Protein AF-A0A810DXF8-F1 (afdb_monomer_lite)

Sequence (64 aa):
MKVVFVFTRPDGRNMNHIRELVEAKKIKPVVTAVFPLTVEGAQEAQLLSQIGRTRGKIVLSHGN

Secondary structure (DSSP, 8-state):
-----------HHHHHHHHHHHHTTSS-PPEEEEEESSHHHHHHHHHHHHT---SSEEEEE---

Radius of gyration: 15.91 Å; chains: 1; bounding box: 45×26×34 Å

pLDDT: mean 88.05, std 10.8, range [57.31, 97.88]

Structure (mmCIF, N/CA/C/O backbone):
data_AF-A0A810DXF8-F1
#
_entry.id   AF-A0A810DXF8-F1
#
loop_
_atom_site.group_PDB
_atom_site.id
_atom_site.type_symbol
_atom_site.label_atom_id
_atom_site.label_alt_id
_atom_site.label_comp_id
_atom_site.label_asym_id
_atom_site.label_entity_id
_atom_site.label_seq_id
_atom_site.pdbx_PDB_ins_code
_atom_site.Cartn_x
_atom_site.Cartn_y
_atom_site.Cartn_z
_atom_site.occupancy
_atom_site.B_iso_or_equiv
_atom_site.auth_seq_id
_atom_site.auth_comp_id
_atom_site.auth_asym_id
_atom_site.auth_atom_id
_atom_site.pdbx_PDB_model_num
ATOM 1 N N . MET A 1 1 ? 33.303 -14.812 -3.478 1.00 57.31 1 MET A N 1
ATOM 2 C CA . MET A 1 1 ? 32.019 -14.251 -2.998 1.00 57.31 1 MET A CA 1
ATOM 3 C C . MET A 1 1 ? 31.859 -12.864 -3.607 1.00 57.31 1 MET A C 1
ATOM 5 O O . MET A 1 1 ? 32.768 -12.062 -3.454 1.00 57.31 1 MET A O 1
ATOM 9 N N . LYS A 1 2 ? 30.796 -12.602 -4.378 1.00 65.88 2 LYS A N 1
ATOM 10 C CA . LYS A 1 2 ? 30.599 -11.313 -5.064 1.00 65.88 2 LYS A CA 1
ATOM 11 C C . LYS A 1 2 ? 29.732 -10.427 -4.169 1.00 65.88 2 LYS A C 1
ATOM 13 O O . LYS A 1 2 ? 28.548 -10.700 -4.013 1.00 65.88 2 LYS A O 1
ATOM 18 N N . VAL A 1 3 ? 30.336 -9.427 -3.534 1.00 69.62 3 VAL A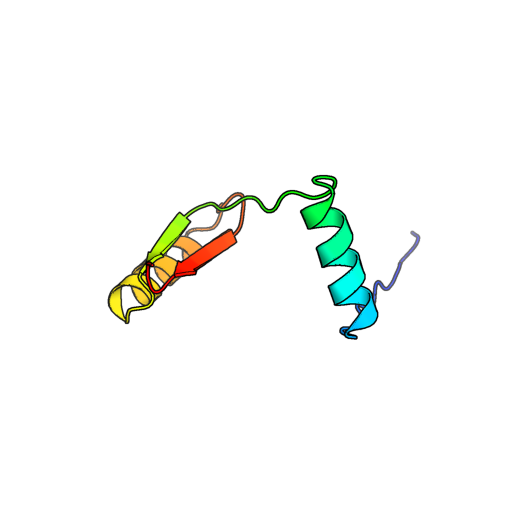 N 1
ATOM 19 C CA . VAL A 1 3 ? 29.609 -8.437 -2.728 1.00 69.62 3 VAL A CA 1
ATOM 20 C C . VAL A 1 3 ? 29.103 -7.355 -3.675 1.00 69.62 3 VAL A C 1
ATOM 22 O O . V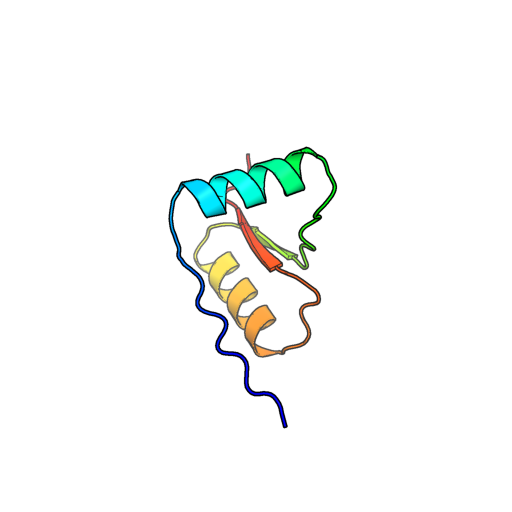AL A 1 3 ? 29.885 -6.791 -4.437 1.00 69.62 3 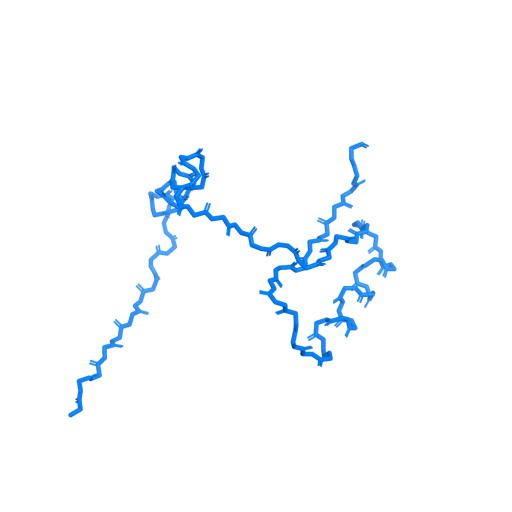VAL A O 1
ATOM 25 N N . VAL A 1 4 ? 27.796 -7.094 -3.661 1.00 77.06 4 VAL A N 1
ATOM 26 C CA . VAL A 1 4 ? 27.172 -6.034 -4.461 1.00 77.06 4 VAL A CA 1
ATOM 27 C C . VAL A 1 4 ? 26.550 -5.033 -3.503 1.00 77.06 4 VAL A C 1
ATOM 29 O O . VAL A 1 4 ? 25.699 -5.392 -2.693 1.00 77.06 4 VAL A O 1
ATOM 32 N N . PHE A 1 5 ? 26.974 -3.778 -3.604 1.00 75.94 5 PHE A N 1
ATOM 33 C CA . PHE A 1 5 ? 26.354 -2.682 -2.875 1.00 75.94 5 PHE A CA 1
ATOM 34 C C . PHE A 1 5 ? 25.216 -2.115 -3.722 1.00 75.94 5 PHE A C 1
ATOM 36 O O . PHE A 1 5 ? 25.452 -1.494 -4.759 1.00 75.94 5 PHE A O 1
ATOM 43 N N . VAL A 1 6 ? 23.976 -2.360 -3.302 1.00 73.62 6 VAL A N 1
ATOM 44 C CA . VAL A 1 6 ? 22.787 -1.806 -3.956 1.00 73.62 6 VAL A CA 1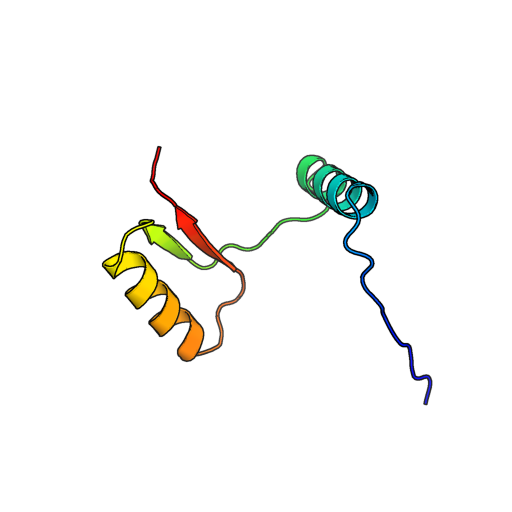
ATOM 45 C C . VAL A 1 6 ? 22.404 -0.527 -3.227 1.00 73.62 6 VAL A C 1
ATOM 47 O O . VAL A 1 6 ? 21.796 -0.557 -2.161 1.00 73.62 6 VAL A O 1
ATOM 50 N N . PHE A 1 7 ? 22.784 0.608 -3.803 1.00 73.06 7 PHE A N 1
ATOM 51 C CA . PHE A 1 7 ? 22.363 1.913 -3.312 1.00 73.06 7 PHE A CA 1
ATOM 52 C C . PHE A 1 7 ? 21.063 2.314 -4.003 1.00 73.06 7 PHE A C 1
ATOM 54 O O . PHE A 1 7 ? 20.995 2.379 -5.231 1.00 73.06 7 PHE A O 1
ATOM 61 N N . THR A 1 8 ? 20.029 2.605 -3.218 1.00 70.62 8 THR A N 1
ATOM 62 C CA . THR A 1 8 ? 18.802 3.203 -3.753 1.00 70.62 8 THR A CA 1
ATOM 63 C C . THR A 1 8 ? 19.042 4.699 -3.913 1.00 70.62 8 THR A C 1
ATOM 65 O O . THR A 1 8 ? 19.428 5.360 -2.952 1.00 70.62 8 THR A O 1
ATOM 68 N N . ARG A 1 9 ? 18.828 5.245 -5.115 1.00 71.00 9 ARG A N 1
ATOM 69 C CA . ARG A 1 9 ? 18.747 6.696 -5.334 1.00 71.00 9 ARG A CA 1
ATOM 70 C C . ARG A 1 9 ? 17.278 7.116 -5.228 1.00 71.00 9 ARG A C 1
ATOM 72 O O . ARG A 1 9 ? 16.533 6.858 -6.176 1.00 71.00 9 ARG A O 1
ATOM 79 N N . PRO A 1 10 ? 16.831 7.715 -4.110 1.00 69.00 10 PRO A N 1
ATOM 80 C CA . PRO A 1 10 ? 15.460 8.187 -3.972 1.00 69.00 10 PRO A CA 1
ATOM 81 C C . PRO A 1 10 ? 15.307 9.507 -4.736 1.00 69.00 10 PRO A C 1
ATOM 83 O O . PRO A 1 10 ? 15.289 10.586 -4.155 1.00 69.00 10 PRO A O 1
ATOM 86 N N . ASP A 1 11 ? 15.260 9.423 -6.062 1.00 83.19 11 ASP A N 1
ATOM 87 C CA . ASP A 1 11 ? 14.925 10.548 -6.927 1.00 83.19 11 ASP A CA 1
ATOM 88 C C . ASP A 1 11 ? 13.523 10.365 -7.524 1.00 83.19 11 ASP A C 1
ATOM 90 O O . ASP A 1 11 ? 12.986 9.253 -7.603 1.00 83.19 11 ASP A O 1
ATOM 94 N N . GLY A 1 12 ? 12.912 11.476 -7.939 1.00 85.75 12 GLY A N 1
ATOM 95 C CA . GLY A 1 12 ? 11.561 11.461 -8.498 1.00 85.75 12 GLY A CA 1
ATOM 96 C C . GLY A 1 12 ? 11.435 10.610 -9.767 1.00 85.75 12 GLY A C 1
ATOM 97 O O . GLY A 1 12 ? 10.363 10.066 -10.019 1.00 85.75 12 GLY A O 1
ATOM 98 N N . ARG A 1 13 ? 12.515 10.431 -10.544 1.00 87.75 13 ARG A N 1
ATOM 99 C CA . ARG A 1 13 ? 12.489 9.613 -11.768 1.00 87.75 13 ARG A CA 1
ATOM 100 C C . ARG A 1 13 ? 12.364 8.132 -11.429 1.00 87.75 13 ARG A C 1
ATOM 102 O O . ARG A 1 13 ? 11.511 7.462 -12.001 1.00 87.75 13 ARG A O 1
ATOM 109 N N . ASN A 1 14 ? 13.131 7.639 -10.460 1.00 87.94 14 ASN A N 1
ATOM 110 C CA . ASN A 1 14 ? 13.043 6.240 -10.030 1.00 87.94 14 ASN A CA 1
ATOM 111 C C . ASN A 1 14 ? 11.678 5.929 -9.400 1.00 87.94 14 ASN A C 1
ATOM 113 O O . ASN A 1 14 ? 11.096 4.881 -9.675 1.00 87.94 14 ASN A O 1
ATOM 117 N N . MET A 1 15 ? 11.126 6.857 -8.612 1.00 89.69 15 MET A N 1
ATOM 118 C CA . MET A 1 15 ? 9.773 6.715 -8.061 1.00 89.69 15 MET A CA 1
ATOM 119 C C . MET A 1 15 ? 8.693 6.702 -9.152 1.00 89.69 15 MET A C 1
ATOM 121 O O . MET A 1 15 ? 7.776 5.881 -9.087 1.00 89.69 15 MET A O 1
ATOM 125 N N . ASN A 1 16 ? 8.815 7.556 -10.175 1.00 90.75 16 ASN A N 1
ATOM 126 C CA . ASN A 1 16 ? 7.910 7.550 -11.327 1.00 90.75 16 ASN A CA 1
ATOM 127 C C . ASN A 1 16 ? 7.986 6.227 -12.098 1.00 90.75 16 ASN A C 1
ATOM 129 O O . ASN A 1 16 ? 6.949 5.683 -12.463 1.00 90.75 16 ASN A O 1
ATOM 133 N N . HIS A 1 17 ? 9.181 5.662 -12.269 1.00 92.19 17 HIS A N 1
ATOM 134 C CA . HIS A 1 17 ? 9.328 4.372 -12.934 1.00 92.19 17 HIS A CA 1
ATOM 135 C C . HIS A 1 17 ? 8.666 3.225 -12.149 1.00 92.19 17 HIS A C 1
ATOM 137 O O . HIS A 1 17 ? 7.980 2.381 -12.721 1.00 92.19 17 HIS A O 1
ATOM 143 N N . ILE A 1 18 ? 8.793 3.213 -10.815 1.00 92.00 18 ILE A N 1
ATOM 144 C CA . ILE A 1 18 ? 8.066 2.249 -9.973 1.00 92.00 18 ILE A CA 1
ATOM 145 C C . ILE A 1 18 ? 6.550 2.424 -10.144 1.00 92.00 18 ILE A C 1
ATOM 147 O O . ILE A 1 18 ? 5.838 1.425 -10.259 1.00 92.00 18 ILE A O 1
ATOM 151 N N . ARG A 1 19 ? 6.053 3.669 -10.194 1.00 91.56 19 ARG A N 1
ATOM 152 C CA . ARG A 1 19 ? 4.633 3.959 -10.449 1.00 91.56 19 ARG A CA 1
ATOM 153 C C . ARG A 1 19 ? 4.175 3.366 -11.784 1.00 91.56 19 ARG A C 1
ATOM 155 O O . ARG A 1 19 ? 3.189 2.637 -11.785 1.00 91.56 19 ARG A O 1
ATOM 162 N N . GLU A 1 20 ? 4.909 3.598 -12.872 1.00 95.56 20 GLU A N 1
ATOM 163 C CA . GLU A 1 20 ? 4.594 3.056 -14.206 1.00 95.56 20 GLU A CA 1
ATOM 164 C C . GLU A 1 20 ? 4.464 1.525 -14.184 1.00 95.56 20 GLU A C 1
ATOM 166 O O . GLU A 1 20 ? 3.528 0.957 -14.748 1.00 95.56 20 GLU A O 1
ATOM 171 N N . LEU A 1 21 ? 5.368 0.833 -13.484 1.00 96.25 21 LEU A N 1
ATOM 172 C CA . LEU A 1 21 ? 5.328 -0.627 -13.351 1.00 96.25 21 LEU A CA 1
ATOM 173 C C . LEU A 1 21 ? 4.111 -1.119 -12.553 1.00 96.25 21 LEU A C 1
ATOM 175 O O . LEU A 1 21 ? 3.561 -2.185 -12.857 1.00 96.25 21 LEU A O 1
ATOM 179 N N . VAL A 1 22 ? 3.692 -0.365 -11.533 1.00 95.12 22 VAL A N 1
ATOM 180 C CA . VAL A 1 22 ? 2.486 -0.658 -10.745 1.00 95.12 22 VAL A CA 1
ATOM 181 C C . VAL A 1 22 ? 1.224 -0.423 -11.579 1.00 95.12 22 VAL A C 1
ATOM 183 O O . VAL A 1 22 ? 0.360 -1.300 -11.631 1.00 95.12 22 VAL A O 1
ATOM 186 N N . GLU A 1 23 ? 1.138 0.703 -12.290 1.00 95.62 23 GLU A N 1
ATOM 187 C CA . GLU A 1 23 ? 0.023 1.051 -13.186 1.00 95.62 23 GLU A CA 1
ATOM 188 C C . GLU A 1 23 ? -0.127 0.031 -14.326 1.00 95.62 23 GLU A C 1
ATOM 190 O O . GLU A 1 23 ? -1.229 -0.441 -14.609 1.00 95.62 23 GLU A O 1
ATOM 195 N N . ALA A 1 24 ? 0.993 -0.421 -14.900 1.00 97.50 24 ALA A N 1
ATOM 196 C CA . ALA A 1 24 ? 1.039 -1.484 -15.904 1.00 97.50 24 ALA A CA 1
ATOM 197 C C . ALA A 1 24 ? 0.766 -2.896 -15.340 1.00 97.50 24 ALA A C 1
ATOM 199 O O . ALA A 1 24 ? 0.876 -3.888 -16.068 1.00 97.50 24 ALA A O 1
ATOM 200 N N . LYS A 1 25 ? 0.437 -3.022 -14.044 1.00 95.69 25 LYS A N 1
ATOM 201 C CA . LYS A 1 25 ? 0.187 -4.285 -13.320 1.00 95.69 25 LYS A CA 1
ATOM 202 C C . LYS A 1 25 ? 1.357 -5.281 -13.363 1.00 95.69 25 LYS A C 1
ATOM 204 O O . LYS A 1 25 ? 1.152 -6.471 -13.110 1.00 95.69 25 LYS A O 1
ATOM 209 N N . LYS A 1 26 ? 2.574 -4.812 -13.666 1.00 97.69 26 LYS A N 1
ATOM 210 C CA . LYS A 1 26 ? 3.811 -5.616 -13.676 1.00 97.69 26 LYS A CA 1
ATOM 211 C C . LYS A 1 26 ? 4.348 -5.840 -12.266 1.00 97.69 26 LYS A C 1
ATOM 213 O O . LYS A 1 26 ? 4.931 -6.884 -11.997 1.00 97.69 26 LYS A O 1
ATOM 218 N N . ILE A 1 27 ? 4.101 -4.892 -11.364 1.00 94.06 27 ILE A N 1
ATOM 219 C CA . ILE A 1 27 ? 4.366 -5.006 -9.929 1.00 94.06 27 ILE A CA 1
ATOM 220 C C . ILE A 1 27 ? 3.043 -4.837 -9.183 1.00 94.06 27 ILE A C 1
ATOM 222 O O . ILE A 1 27 ? 2.266 -3.936 -9.485 1.00 94.06 27 ILE A O 1
ATOM 226 N N . LYS A 1 28 ? 2.780 -5.694 -8.192 1.00 92.19 28 LYS A N 1
ATOM 227 C CA . LYS A 1 28 ? 1.589 -5.601 -7.338 1.00 92.19 28 LYS A CA 1
ATOM 228 C C . LYS A 1 28 ? 2.013 -5.556 -5.870 1.00 92.19 28 LYS A C 1
ATOM 230 O O . LYS A 1 28 ? 2.611 -6.525 -5.401 1.00 92.19 28 LYS A O 1
ATOM 235 N N . PRO A 1 29 ? 1.737 -4.467 -5.132 1.00 90.50 29 PRO A N 1
ATOM 236 C CA . PRO A 1 29 ? 1.972 -4.453 -3.698 1.00 90.50 29 PRO A CA 1
ATOM 237 C C . PRO A 1 29 ? 0.999 -5.417 -3.011 1.00 90.50 29 PRO A C 1
ATOM 239 O O . PRO A 1 29 ? -0.201 -5.393 -3.272 1.00 90.50 29 PRO A O 1
ATOM 242 N N . VAL A 1 30 ? 1.515 -6.252 -2.114 1.00 92.69 30 VAL A N 1
ATOM 243 C CA . VAL A 1 30 ? 0.685 -7.077 -1.230 1.00 92.69 30 VAL A CA 1
ATOM 244 C C . VAL A 1 30 ? 0.335 -6.234 -0.011 1.00 92.69 30 VAL A C 1
ATOM 246 O O . VAL A 1 30 ? 1.238 -5.717 0.647 1.00 92.69 30 VAL A O 1
ATOM 249 N N . VAL A 1 31 ? -0.954 -6.079 0.280 1.00 93.12 31 VAL A N 1
ATOM 250 C CA . VAL A 1 31 ? -1.449 -5.406 1.488 1.00 93.12 31 VAL A CA 1
ATOM 251 C C . VAL A 1 31 ? -1.924 -6.482 2.456 1.00 93.12 31 VAL A C 1
ATOM 253 O O . VAL A 1 31 ? -2.755 -7.310 2.098 1.00 93.12 31 VAL A O 1
ATOM 256 N N . THR A 1 32 ? -1.355 -6.493 3.657 1.00 93.88 32 THR A N 1
ATOM 257 C CA . THR A 1 32 ? -1.706 -7.432 4.728 1.00 93.88 32 THR A CA 1
ATOM 258 C C . THR A 1 32 ? -2.945 -6.970 5.482 1.00 93.88 32 THR A C 1
ATOM 260 O O . THR A 1 32 ? -3.829 -7.773 5.751 1.00 93.88 32 THR A O 1
ATOM 263 N N . ALA A 1 33 ? -2.991 -5.686 5.838 1.00 93.81 33 ALA A N 1
ATOM 264 C CA . ALA A 1 33 ? -4.069 -5.094 6.617 1.00 93.81 33 ALA A CA 1
ATOM 265 C C . ALA A 1 33 ? -4.174 -3.597 6.316 1.00 93.81 33 ALA A C 1
ATOM 267 O O . ALA A 1 33 ? -3.171 -2.952 5.991 1.00 93.81 33 ALA A O 1
ATOM 268 N N . VAL A 1 34 ? -5.386 -3.063 6.449 1.00 95.56 34 VAL A N 1
ATOM 269 C CA . VAL A 1 34 ? -5.663 -1.627 6.408 1.00 95.56 34 VAL A CA 1
ATOM 270 C C . VAL A 1 34 ? -6.316 -1.250 7.731 1.00 95.56 34 VAL A C 1
ATOM 272 O O . VAL A 1 34 ? -7.326 -1.848 8.089 1.00 95.56 34 VAL A O 1
ATOM 275 N N . PHE A 1 35 ? -5.745 -0.278 8.436 1.00 96.38 35 PHE A N 1
ATOM 276 C CA . PHE A 1 35 ? -6.314 0.286 9.658 1.00 96.38 35 PHE A CA 1
ATOM 277 C C . PHE A 1 35 ? -6.724 1.746 9.432 1.00 96.38 35 PHE A C 1
ATOM 279 O O . PHE A 1 35 ? -6.177 2.407 8.539 1.00 96.38 35 PHE A O 1
ATOM 286 N N . PRO A 1 36 ? -7.664 2.276 10.230 1.00 97.12 36 PRO A N 1
ATOM 287 C CA . PRO A 1 36 ? -7.993 3.694 10.211 1.00 97.12 36 PRO A CA 1
ATOM 288 C C . PRO A 1 36 ? -6.771 4.565 10.522 1.00 97.12 36 PRO A C 1
ATOM 290 O O . PRO A 1 36 ? -5.939 4.214 11.359 1.00 97.12 36 PRO A O 1
ATOM 293 N N . LEU A 1 37 ? -6.674 5.733 9.886 1.00 97.19 37 LEU A N 1
ATOM 294 C CA . LEU A 1 37 ? -5.696 6.768 10.225 1.00 97.19 37 LEU A CA 1
ATOM 295 C C . LEU A 1 37 ? -6.149 7.518 11.491 1.00 97.19 37 LEU A C 1
ATOM 297 O O . LEU A 1 37 ? -6.421 8.715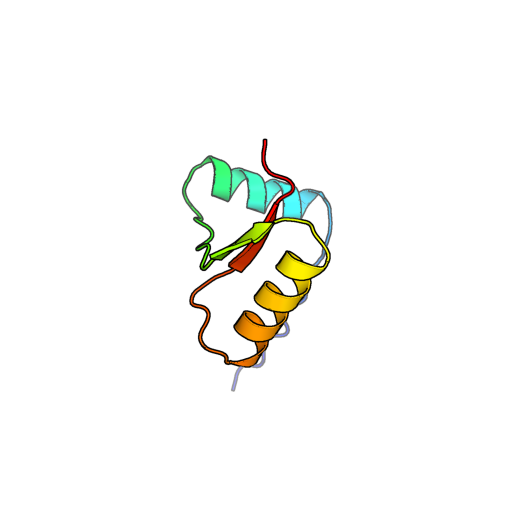 11.466 1.00 97.19 37 LEU A O 1
ATOM 301 N N . THR A 1 38 ? -6.257 6.783 12.594 1.00 97.31 38 THR A N 1
ATOM 302 C CA . THR A 1 38 ? -6.525 7.291 13.944 1.00 97.31 38 THR A CA 1
ATOM 303 C C . THR A 1 38 ? -5.414 6.842 14.890 1.00 97.31 38 THR A C 1
ATOM 305 O O . THR A 1 38 ? -4.542 6.052 14.514 1.00 97.31 38 THR A O 1
ATOM 308 N N . VAL A 1 39 ? -5.424 7.347 16.125 1.00 97.56 39 VAL A N 1
ATOM 309 C CA . VAL A 1 39 ? -4.452 6.936 17.149 1.00 97.56 39 VAL A CA 1
ATOM 310 C C . VAL A 1 39 ? -4.588 5.440 17.438 1.00 97.56 39 VAL A C 1
ATOM 312 O O . VAL A 1 39 ? -3.587 4.727 17.475 1.00 97.56 39 VAL A O 1
ATOM 315 N N . GLU A 1 40 ? -5.818 4.951 17.563 1.00 97.88 40 GLU A N 1
ATOM 316 C CA . GLU A 1 40 ? -6.140 3.549 17.832 1.00 97.88 40 GLU A CA 1
ATOM 317 C C . GLU A 1 40 ? -5.709 2.658 16.660 1.00 97.88 40 GLU A C 1
ATOM 319 O O . GLU A 1 40 ? -5.010 1.665 16.858 1.00 97.88 40 GLU A O 1
ATOM 324 N N . GLY A 1 41 ? -6.021 3.056 15.421 1.00 97.25 41 GLY A N 1
ATOM 325 C CA . GLY A 1 41 ? -5.617 2.299 14.235 1.00 97.25 41 GLY A CA 1
ATOM 326 C C . GLY A 1 41 ? -4.096 2.221 14.062 1.00 97.25 41 GLY A C 1
ATOM 327 O O . GLY A 1 41 ? -3.564 1.181 13.671 1.00 97.25 41 GLY A O 1
ATOM 328 N N . ALA A 1 42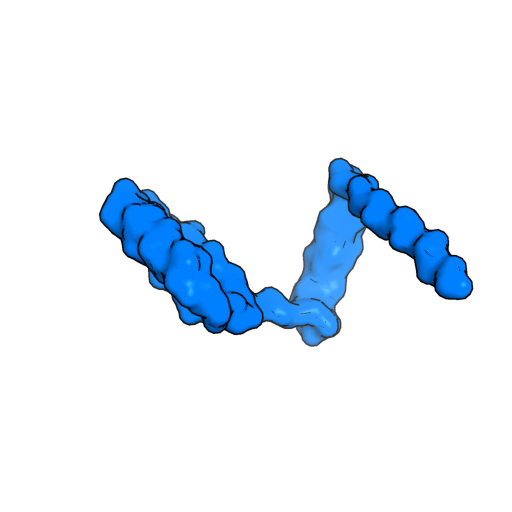 ? -3.364 3.283 14.416 1.00 97.06 42 ALA A N 1
ATOM 329 C CA . ALA A 1 42 ? -1.903 3.267 14.422 1.00 97.06 42 ALA A CA 1
ATOM 330 C C . ALA A 1 42 ? -1.328 2.336 15.506 1.00 97.06 42 ALA A C 1
ATOM 332 O O . ALA A 1 42 ? -0.338 1.645 15.255 1.00 97.06 42 ALA A O 1
ATOM 333 N N . GLN A 1 43 ? -1.946 2.284 16.691 1.00 97.69 43 GLN A N 1
ATOM 334 C CA . GLN A 1 43 ? -1.552 1.361 17.761 1.00 97.69 43 GLN A CA 1
ATOM 335 C C . GLN A 1 43 ? -1.744 -0.100 17.335 1.00 97.69 43 GLN A C 1
ATOM 337 O O . GLN A 1 43 ? -0.815 -0.899 17.455 1.00 97.69 43 GLN A O 1
ATOM 342 N N . GLU A 1 44 ? -2.903 -0.443 16.770 1.00 96.06 44 GLU A N 1
ATOM 343 C CA . GLU A 1 44 ? -3.188 -1.791 16.263 1.00 96.06 44 GLU A CA 1
ATOM 344 C C . GLU A 1 44 ? -2.240 -2.197 15.127 1.00 96.06 44 GLU A C 1
ATOM 346 O O . GLU A 1 44 ? -1.669 -3.292 15.142 1.00 96.06 44 GLU A O 1
ATOM 351 N N . ALA A 1 45 ? -1.996 -1.291 14.174 1.00 95.62 45 ALA A N 1
ATOM 352 C CA . ALA A 1 45 ? -1.029 -1.493 13.101 1.00 95.62 45 ALA A CA 1
ATOM 353 C C . ALA A 1 45 ? 0.383 -1.776 13.638 1.00 95.62 45 ALA A C 1
ATOM 355 O O . ALA A 1 45 ? 1.085 -2.652 13.123 1.00 95.62 45 ALA A O 1
ATOM 356 N N . GLN A 1 46 ? 0.801 -1.060 14.684 1.00 95.25 46 GLN A N 1
ATOM 357 C CA . GLN A 1 46 ? 2.112 -1.242 15.298 1.00 95.25 46 GLN A CA 1
ATOM 358 C C . GLN A 1 46 ? 2.222 -2.586 16.022 1.00 95.25 46 GLN A C 1
ATOM 360 O O . GLN A 1 46 ? 3.231 -3.277 15.864 1.00 95.25 46 GLN A O 1
ATOM 365 N N . LEU A 1 47 ? 1.186 -2.994 16.759 1.00 94.81 47 LEU A N 1
ATOM 366 C CA . LEU A 1 47 ? 1.128 -4.319 17.383 1.00 94.81 47 LEU A CA 1
ATOM 367 C C . LEU A 1 47 ? 1.229 -5.429 16.324 1.00 94.81 47 LEU A C 1
ATOM 369 O O . LEU A 1 47 ? 2.028 -6.355 16.474 1.00 94.81 47 LEU A O 1
ATOM 373 N N . LEU A 1 48 ? 0.502 -5.296 15.207 1.00 93.06 48 LEU A N 1
ATOM 374 C CA . LEU A 1 48 ? 0.575 -6.234 14.081 1.00 93.06 48 LEU A CA 1
ATOM 375 C C . LEU A 1 48 ? 1.967 -6.267 13.418 1.00 93.06 48 LEU A C 1
ATOM 377 O O . LEU A 1 48 ? 2.404 -7.310 12.935 1.00 93.06 48 LEU A O 1
ATOM 381 N N . SER A 1 49 ? 2.682 -5.143 13.384 1.00 92.44 49 SER A N 1
ATOM 382 C CA . SER A 1 49 ? 4.053 -5.084 12.862 1.00 92.44 49 SER A CA 1
ATOM 383 C C . SER A 1 49 ? 5.038 -5.863 13.748 1.00 92.44 49 SER A C 1
ATOM 385 O O . SER A 1 49 ? 5.898 -6.591 13.246 1.00 92.44 49 SER A O 1
ATOM 387 N N . GLN A 1 50 ? 4.882 -5.762 15.073 1.00 92.88 50 GLN A N 1
ATOM 388 C CA . GLN A 1 50 ? 5.797 -6.353 16.057 1.00 92.88 50 GLN A CA 1
ATOM 389 C C . GLN A 1 50 ? 5.741 -7.880 16.127 1.00 92.88 50 GLN A C 1
ATOM 391 O O . GLN A 1 50 ? 6.765 -8.510 16.386 1.00 92.88 50 GLN A O 1
ATOM 396 N N . ILE A 1 51 ? 4.582 -8.491 15.866 1.00 85.06 51 ILE A N 1
ATOM 397 C CA . ILE A 1 51 ? 4.447 -9.958 15.894 1.00 85.06 51 ILE A CA 1
ATOM 398 C C . ILE A 1 51 ? 5.226 -10.663 14.767 1.00 85.06 51 ILE A C 1
ATOM 400 O O . ILE A 1 51 ? 5.390 -11.885 14.796 1.00 85.06 51 ILE A O 1
ATOM 404 N N . GLY A 1 52 ? 5.739 -9.906 13.788 1.00 68.25 52 GLY A N 1
ATOM 405 C CA . GLY A 1 52 ? 6.424 -10.433 12.613 1.00 68.25 52 GLY A CA 1
ATOM 406 C C . GLY A 1 52 ? 5.483 -11.233 11.703 1.00 68.25 52 GLY A C 1
ATOM 407 O O . GLY A 1 52 ? 4.369 -11.591 12.067 1.00 68.25 52 GLY A O 1
ATOM 408 N N . ARG A 1 53 ? 5.938 -11.566 10.489 1.00 69.62 53 ARG A N 1
ATOM 409 C CA . ARG A 1 53 ? 5.196 -12.383 9.495 1.00 69.62 53 ARG A CA 1
ATOM 410 C C . ARG A 1 53 ? 4.043 -11.692 8.755 1.00 69.62 53 ARG A C 1
ATOM 412 O O . ARG A 1 53 ? 3.268 -12.385 8.088 1.00 69.62 53 ARG A O 1
ATOM 419 N N . THR A 1 54 ? 3.942 -10.365 8.764 1.00 76.31 54 THR A N 1
ATOM 420 C CA . THR A 1 54 ? 3.097 -9.696 7.768 1.00 76.31 54 THR A CA 1
ATOM 421 C C . THR A 1 54 ? 3.651 -9.991 6.370 1.00 76.31 54 THR A C 1
ATOM 423 O O . THR A 1 54 ? 4.816 -9.749 6.065 1.00 76.31 54 THR A O 1
ATOM 426 N N . ARG A 1 55 ? 2.828 -10.608 5.512 1.00 82.25 55 ARG A N 1
ATOM 427 C CA . ARG A 1 55 ? 3.232 -11.024 4.152 1.00 82.25 55 ARG A CA 1
ATOM 428 C C . ARG A 1 55 ? 3.463 -9.842 3.208 1.00 82.25 55 ARG A C 1
ATOM 430 O O . ARG A 1 55 ? 4.067 -9.998 2.152 1.00 82.25 55 ARG A O 1
ATOM 437 N N . GLY A 1 56 ? 2.949 -8.680 3.577 1.00 90.44 56 GLY A N 1
ATOM 438 C CA . GLY A 1 56 ? 3.026 -7.439 2.831 1.00 90.44 56 GLY A CA 1
ATOM 439 C C . GLY A 1 56 ? 2.797 -6.232 3.736 1.00 90.44 56 GLY A C 1
ATOM 440 O O . GLY A 1 56 ? 3.012 -6.284 4.945 1.00 90.44 56 GLY A O 1
ATOM 441 N N . LYS A 1 57 ? 2.330 -5.136 3.150 1.00 93.25 57 LYS A N 1
ATOM 442 C CA . LYS A 1 57 ? 2.243 -3.822 3.792 1.00 93.25 57 LYS A CA 1
ATOM 443 C C . LYS A 1 57 ? 1.081 -3.731 4.782 1.00 93.25 57 LYS A C 1
ATOM 445 O O . LYS A 1 57 ? 0.001 -4.245 4.504 1.00 93.25 57 LYS A O 1
ATOM 450 N N . ILE A 1 58 ? 1.288 -3.027 5.890 1.00 95.44 58 ILE A N 1
ATOM 451 C CA . ILE A 1 58 ? 0.208 -2.499 6.731 1.00 95.44 58 ILE A CA 1
ATOM 452 C C . ILE A 1 58 ? -0.048 -1.065 6.261 1.00 95.44 58 ILE A C 1
ATOM 454 O O . ILE A 1 58 ? 0.903 -0.302 6.094 1.00 95.44 58 ILE A O 1
ATOM 458 N N . VAL A 1 59 ? -1.301 -0.715 5.982 1.00 95.88 59 VAL A N 1
ATOM 459 C CA . VAL A 1 59 ? -1.683 0.603 5.456 1.00 95.88 59 VAL A CA 1
ATOM 460 C C . VAL A 1 59 ? -2.558 1.316 6.478 1.00 95.88 59 VAL A C 1
ATOM 462 O O . VAL A 1 59 ? -3.493 0.721 6.999 1.00 95.88 59 VAL A O 1
ATOM 465 N N . LEU A 1 60 ? -2.279 2.592 6.735 1.00 97.19 60 LEU A N 1
ATOM 466 C CA . LEU A 1 60 ? -3.202 3.475 7.444 1.00 97.19 60 LEU A CA 1
ATOM 467 C C . LEU A 1 60 ? -3.980 4.293 6.414 1.00 97.19 60 LEU A C 1
ATOM 469 O O . LEU A 1 60 ? -3.384 4.839 5.484 1.00 97.19 60 LEU A O 1
ATOM 473 N N . SER A 1 61 ? -5.298 4.364 6.558 1.00 95.94 61 SER A N 1
ATOM 474 C CA . SER A 1 61 ? -6.171 5.095 5.640 1.00 95.94 61 SER A CA 1
ATOM 475 C C . SER A 1 61 ? -7.201 5.898 6.416 1.00 95.94 61 SER A C 1
ATOM 477 O O . SER A 1 61 ? -7.789 5.396 7.366 1.00 95.94 61 SER A O 1
ATOM 479 N N . HIS A 1 62 ? -7.454 7.138 6.002 1.00 90.81 62 HIS A N 1
ATOM 480 C CA . HIS A 1 62 ? -8.521 7.951 6.587 1.00 90.81 62 HIS A CA 1
ATOM 481 C C . HIS A 1 62 ? -9.933 7.473 6.188 1.00 90.81 62 HIS A C 1
ATOM 483 O O . HIS A 1 62 ? -10.904 8.033 6.681 1.00 90.81 62 HIS A O 1
ATOM 489 N N . GLY A 1 63 ? -10.050 6.443 5.331 1.00 77.69 63 GLY A N 1
ATOM 490 C CA . GLY A 1 63 ? -11.304 6.077 4.668 1.00 77.69 63 GLY A CA 1
ATOM 491 C C . GLY A 1 63 ? -11.720 7.154 3.660 1.00 77.69 63 GLY A C 1
ATOM 492 O O . GLY A 1 63 ? -11.520 8.340 3.904 1.00 77.69 63 GLY A O 1
ATOM 493 N N . ASN A 1 64 ? -12.257 6.763 2.507 1.00 58.62 64 ASN A N 1
ATOM 494 C CA . ASN A 1 64 ? -13.014 7.721 1.695 1.00 58.62 64 ASN A CA 1
ATOM 495 C C . ASN A 1 64 ? -14.421 7.857 2.266 1.00 58.62 64 ASN A C 1
ATOM 497 O O . ASN A 1 64 ? -14.971 6.801 2.655 1.00 58.62 64 ASN A O 1
#

Foldseek 3Di:
DDDDDDDDDPDPVVVVVVVVCVVVVVDDFDEQEEFEPDPVRVVVLVVVVVVDDRPGDYHYDNDD